Protein AF-A0AAV9XBW6-F1 (afdb_monomer)

Structure (mmCIF, N/CA/C/O backbone):
data_AF-A0AAV9XBW6-F1
#
_entry.id   AF-A0AAV9XBW6-F1
#
loop_
_atom_site.group_PDB
_atom_site.id
_atom_site.type_symbol
_atom_site.label_atom_id
_atom_site.label_alt_id
_atom_site.label_comp_id
_atom_site.label_asym_id
_atom_site.label_entity_id
_atom_site.label_seq_id
_atom_site.pdbx_PDB_ins_code
_atom_site.Cartn_x
_atom_site.Cartn_y
_atom_site.Cartn_z
_atom_site.occupancy
_atom_site.B_iso_or_equiv
_atom_site.auth_seq_id
_atom_site.auth_comp_id
_atom_site.auth_asym_id
_atom_site.auth_atom_id
_atom_site.pdbx_PDB_model_num
ATOM 1 N N . MET A 1 1 ? 15.263 23.263 -6.489 1.00 56.00 1 MET A N 1
ATOM 2 C CA . MET A 1 1 ? 13.852 23.344 -6.926 1.00 56.00 1 MET A CA 1
ATOM 3 C C . MET A 1 1 ? 13.017 22.711 -5.830 1.00 56.00 1 MET A C 1
ATOM 5 O O . MET A 1 1 ? 13.344 21.580 -5.490 1.00 56.00 1 MET A O 1
ATOM 9 N N . PRO A 1 2 ? 12.022 23.393 -5.241 1.00 73.31 2 PRO A N 1
ATOM 10 C CA . PRO A 1 2 ? 11.072 22.698 -4.381 1.00 73.31 2 PRO A CA 1
ATOM 11 C C . PRO A 1 2 ? 10.340 21.656 -5.235 1.00 73.31 2 PRO A C 1
ATOM 13 O O . PRO A 1 2 ? 9.918 21.956 -6.356 1.00 73.31 2 PRO A O 1
ATOM 16 N N . TYR A 1 3 ? 10.270 20.417 -4.755 1.00 67.12 3 TYR A N 1
ATOM 17 C CA . TYR A 1 3 ? 9.488 19.374 -5.411 1.00 67.12 3 TYR A CA 1
ATOM 18 C C . TYR A 1 3 ? 8.007 19.789 -5.425 1.00 67.12 3 TYR A C 1
ATOM 20 O O . TYR A 1 3 ? 7.575 20.537 -4.545 1.00 67.12 3 TYR A O 1
ATOM 28 N N . PRO A 1 4 ? 7.202 19.345 -6.405 1.00 87.00 4 PRO A N 1
ATOM 29 C CA . PRO A 1 4 ? 5.762 19.567 -6.350 1.00 87.00 4 PRO A CA 1
ATOM 30 C C . PRO A 1 4 ? 5.205 19.059 -5.013 1.00 87.00 4 PRO A C 1
ATOM 32 O O . PRO A 1 4 ? 5.571 17.961 -4.593 1.00 87.00 4 PRO A O 1
ATOM 35 N N . ARG A 1 5 ? 4.3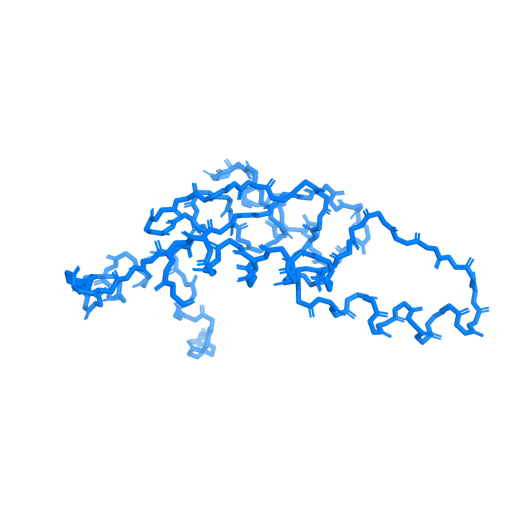02 19.823 -4.377 1.00 88.38 5 ARG A N 1
ATOM 36 C CA . ARG A 1 5 ? 3.740 19.506 -3.044 1.00 88.38 5 ARG A CA 1
ATOM 37 C C . ARG A 1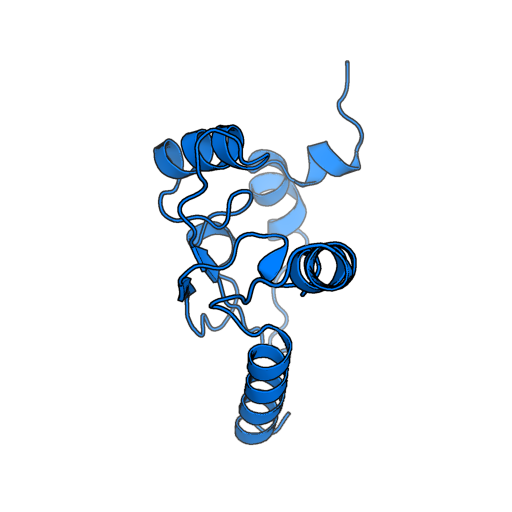 5 ? 3.267 18.054 -2.905 1.00 88.38 5 ARG A C 1
ATOM 39 O O . ARG A 1 5 ? 3.464 17.444 -1.864 1.00 88.38 5 ARG A O 1
ATOM 46 N N . ALA A 1 6 ? 2.718 17.484 -3.977 1.00 89.38 6 ALA A N 1
ATOM 47 C CA . ALA A 1 6 ? 2.276 16.092 -4.011 1.00 89.38 6 ALA A CA 1
ATOM 48 C C . ALA A 1 6 ? 3.383 15.073 -3.669 1.00 89.38 6 ALA A C 1
ATOM 50 O O . ALA A 1 6 ? 3.089 14.051 -3.068 1.00 89.38 6 ALA A O 1
ATOM 51 N N . PHE A 1 7 ? 4.642 15.333 -4.032 1.00 89.31 7 PHE A N 1
ATOM 52 C CA . PHE A 1 7 ? 5.764 14.436 -3.727 1.00 89.31 7 PHE A CA 1
ATOM 53 C C . PHE A 1 7 ? 6.419 14.748 -2.381 1.00 89.31 7 PHE A C 1
ATOM 55 O O . PHE A 1 7 ? 6.899 13.836 -1.716 1.00 89.31 7 PHE A O 1
ATOM 62 N N . GLU A 1 8 ? 6.414 16.013 -1.959 1.00 92.69 8 GLU A N 1
ATOM 63 C CA . GLU A 1 8 ? 6.904 16.427 -0.638 1.00 92.69 8 GLU A CA 1
ATOM 64 C C . GLU A 1 8 ? 6.131 15.724 0.488 1.00 92.69 8 GLU A C 1
ATOM 66 O O . GLU A 1 8 ? 6.730 15.188 1.422 1.00 92.69 8 GLU A O 1
ATOM 71 N N . GLN A 1 9 ? 4.806 15.632 0.341 1.00 94.56 9 GLN A N 1
ATOM 72 C CA . GLN A 1 9 ? 3.930 14.992 1.323 1.00 94.56 9 GLN A CA 1
ATOM 73 C C . GLN A 1 9 ? 4.089 13.466 1.408 1.00 94.56 9 GLN A C 1
ATOM 75 O O . GLN A 1 9 ? 3.612 12.860 2.361 1.00 94.56 9 GLN A O 1
ATOM 80 N N . LEU A 1 10 ? 4.767 12.840 0.442 1.00 94.50 10 LEU A N 1
ATOM 81 C CA . LEU A 1 10 ? 5.052 11.401 0.447 1.00 94.50 10 LEU A CA 1
ATOM 82 C C . LEU A 1 10 ? 6.416 11.068 1.069 1.00 94.50 10 LEU A C 1
ATOM 84 O O . LEU A 1 10 ? 6.794 9.900 1.135 1.00 94.50 10 LEU A O 1
ATOM 88 N N . THR A 1 11 ? 7.181 12.070 1.510 1.00 95.06 11 THR A N 1
ATOM 89 C CA . THR A 1 11 ? 8.465 11.833 2.179 1.00 95.06 11 THR A CA 1
ATOM 90 C C . THR A 1 11 ? 8.266 11.242 3.576 1.00 95.06 11 THR A C 1
ATOM 92 O O . THR A 1 11 ? 7.299 11.545 4.276 1.00 95.06 11 THR A O 1
ATOM 95 N N . THR A 1 12 ? 9.217 10.414 4.016 1.00 95.44 12 THR A N 1
ATOM 96 C CA . THR A 1 12 ? 9.183 9.807 5.358 1.00 95.44 12 THR A CA 1
ATOM 97 C C . THR A 1 12 ? 9.269 10.852 6.469 1.00 95.44 12 THR A C 1
ATOM 99 O O . THR A 1 12 ? 8.635 10.690 7.509 1.00 95.44 12 THR A O 1
ATOM 102 N N . GLU A 1 13 ? 10.021 11.931 6.244 1.00 96.25 13 GLU A N 1
ATOM 103 C CA . GLU A 1 13 ? 10.127 13.076 7.151 1.00 96.25 13 GLU A CA 1
ATOM 104 C C . GLU A 1 13 ? 8.772 13.764 7.319 1.00 96.25 13 GLU A C 1
ATOM 106 O O . GLU A 1 13 ? 8.290 13.891 8.443 1.00 96.25 13 GLU A O 1
ATOM 111 N N . TYR A 1 14 ? 8.093 14.101 6.217 1.00 96.62 14 TYR A N 1
ATOM 112 C CA . TYR A 1 14 ? 6.774 14.725 6.286 1.00 96.62 14 TYR A CA 1
ATOM 113 C C . TYR A 1 14 ? 5.741 13.829 6.978 1.00 96.62 14 TYR A C 1
ATOM 115 O O . TYR A 1 14 ? 5.016 14.299 7.857 1.00 96.62 14 TYR A O 1
ATOM 123 N N . MET A 1 15 ? 5.698 12.536 6.634 1.00 97.12 15 MET A N 1
ATOM 124 C CA . MET A 1 15 ? 4.781 11.588 7.273 1.00 97.12 15 MET A CA 1
ATOM 125 C C . MET A 1 15 ? 5.031 11.482 8.782 1.00 97.12 15 MET A C 1
ATOM 127 O O . MET A 1 15 ? 4.084 11.516 9.565 1.00 97.12 15 MET A O 1
ATOM 131 N N . ARG A 1 16 ? 6.299 11.401 9.206 1.00 96.81 16 ARG A N 1
ATOM 132 C CA . ARG A 1 16 ? 6.682 11.256 10.618 1.00 96.81 16 ARG A CA 1
ATOM 133 C C . ARG A 1 16 ? 6.451 12.525 11.433 1.00 96.81 16 ARG A C 1
ATOM 135 O O . ARG A 1 16 ? 6.039 12.428 12.583 1.00 96.81 16 ARG A O 1
ATOM 142 N N . GLU A 1 17 ? 6.769 13.683 10.871 1.00 97.69 17 GLU A N 1
ATOM 143 C CA . GLU A 1 17 ? 6.872 14.934 11.632 1.00 97.69 17 GLU A CA 1
ATOM 144 C C . GLU A 1 17 ? 5.637 15.824 11.487 1.00 97.69 17 GLU A C 1
ATOM 146 O O . GLU A 1 17 ? 5.406 16.677 12.339 1.00 97.69 17 GLU A O 1
ATOM 151 N N . ASN A 1 18 ? 4.820 15.611 10.451 1.00 97.31 18 ASN A N 1
ATOM 152 C CA . ASN A 1 18 ? 3.649 16.441 10.171 1.00 97.31 18 ASN A CA 1
ATOM 153 C C . ASN A 1 18 ? 2.364 15.611 10.100 1.00 97.31 18 ASN A C 1
ATOM 155 O O . ASN A 1 18 ? 1.499 15.764 10.957 1.00 97.31 18 ASN A O 1
ATOM 159 N N . PHE A 1 19 ? 2.234 14.714 9.116 1.00 97.62 19 PHE A N 1
ATOM 160 C CA . PHE A 1 19 ? 0.944 14.074 8.828 1.00 97.62 19 PHE A CA 1
ATOM 161 C C . PHE A 1 19 ? 0.472 13.120 9.935 1.00 97.62 19 PHE A C 1
ATOM 163 O O . PHE A 1 19 ? -0.635 13.295 10.445 1.00 97.62 19 PHE A O 1
ATOM 170 N N . ASN A 1 20 ? 1.303 12.150 10.343 1.00 97.44 20 ASN A N 1
ATOM 171 C CA . ASN A 1 20 ? 0.903 11.144 11.335 1.00 97.44 20 ASN A CA 1
ATOM 172 C C . ASN A 1 20 ? 0.587 11.765 12.713 1.00 97.44 20 ASN A C 1
ATOM 174 O O . ASN A 1 20 ? -0.448 11.419 13.277 1.00 97.44 20 ASN A O 1
ATOM 178 N N . PRO A 1 21 ? 1.386 12.709 13.263 1.00 98.06 21 PRO A N 1
ATOM 179 C CA . PRO A 1 21 ? 1.048 13.352 14.538 1.00 98.06 21 PRO A CA 1
ATOM 180 C C . PRO A 1 21 ? -0.235 14.193 14.495 1.00 98.06 21 PRO A C 1
A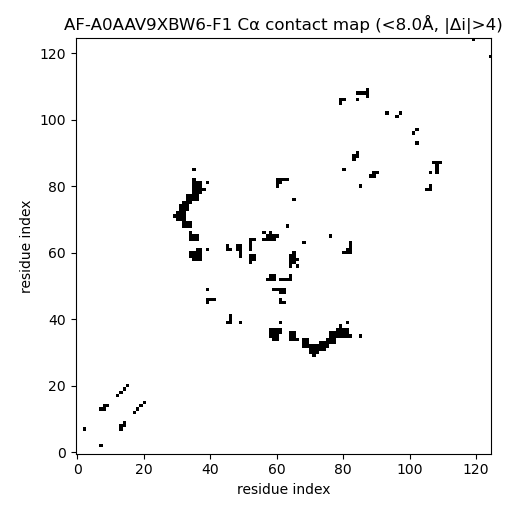TOM 182 O O . PRO A 1 21 ? -0.905 14.341 15.514 1.00 98.06 21 PRO A O 1
ATOM 185 N N . GLN A 1 22 ? -0.569 14.765 13.334 1.00 98.00 22 GLN A N 1
ATOM 186 C CA . GLN A 1 22 ? -1.765 15.595 13.148 1.00 98.00 22 GLN A CA 1
ATOM 187 C C . GLN A 1 22 ? -3.018 14.786 12.797 1.00 98.00 22 GLN A C 1
ATOM 189 O O . GLN A 1 22 ? -4.116 15.342 12.807 1.00 98.00 22 GLN A O 1
ATOM 194 N N . THR A 1 23 ? -2.865 13.493 12.508 1.00 97.00 23 THR A N 1
ATOM 195 C CA . THR A 1 23 ? -3.952 12.604 12.084 1.00 97.00 23 THR A CA 1
ATOM 196 C C . THR A 1 23 ? -3.986 11.358 12.976 1.00 97.00 23 THR A C 1
ATOM 198 O O . THR A 1 23 ? -3.700 10.261 12.498 1.00 97.00 23 THR A O 1
ATOM 201 N N . PRO A 1 24 ? -4.265 11.506 14.285 1.00 96.62 24 PRO A N 1
ATOM 202 C CA . PRO A 1 24 ? -4.380 10.360 15.176 1.00 96.62 24 PRO A CA 1
ATOM 203 C C . PRO A 1 24 ? -5.609 9.510 14.837 1.00 96.6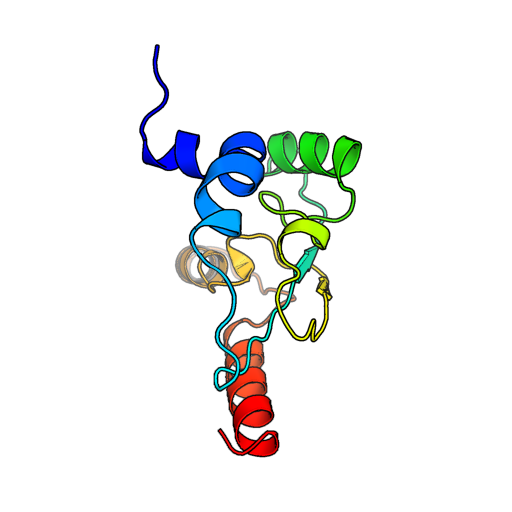2 24 PRO A C 1
ATOM 205 O O . PRO A 1 24 ? -6.624 10.023 14.354 1.00 96.62 24 PRO A O 1
ATOM 208 N N . ASP A 1 25 ? -5.519 8.220 15.149 1.00 97.19 25 ASP A N 1
ATOM 209 C CA . ASP A 1 25 ? -6.633 7.286 15.004 1.00 97.19 25 ASP A CA 1
ATOM 210 C C . ASP A 1 25 ? -7.787 7.653 15.947 1.00 97.19 25 ASP A C 1
ATOM 212 O O . ASP A 1 25 ? -7.581 8.149 17.060 1.00 97.19 25 ASP A O 1
ATOM 216 N N . ILE A 1 26 ? -9.014 7.391 15.500 1.00 97.50 26 ILE A N 1
ATOM 217 C CA . ILE A 1 26 ? -10.240 7.618 16.271 1.00 97.50 26 ILE A CA 1
ATOM 218 C C . ILE A 1 26 ? -10.719 6.283 16.849 1.00 97.50 26 ILE A C 1
ATOM 220 O O . ILE A 1 26 ? -10.799 5.295 16.126 1.00 97.50 26 ILE A O 1
ATOM 224 N N . GLU A 1 27 ? -11.074 6.268 18.137 1.00 94.06 27 GLU A N 1
ATOM 225 C CA . GLU A 1 27 ? -11.404 5.048 18.896 1.00 94.06 27 GLU A CA 1
ATOM 226 C C . GLU A 1 27 ? -12.554 4.223 18.284 1.00 94.06 27 GLU A C 1
ATOM 228 O O . GLU A 1 27 ? -12.470 2.999 18.224 1.00 94.06 27 GLU A O 1
ATOM 233 N N . ASP A 1 28 ? -13.583 4.883 17.748 1.00 94.62 28 ASP A N 1
ATOM 234 C CA . ASP A 1 28 ? -14.767 4.223 17.175 1.00 94.62 28 ASP A CA 1
ATOM 235 C C . ASP A 1 28 ? -14.617 3.840 15.688 1.00 94.62 28 ASP A C 1
ATOM 237 O O . ASP A 1 28 ? -15.580 3.414 15.044 1.00 94.62 28 ASP A O 1
ATOM 241 N N . VAL A 1 29 ? -13.423 3.997 15.105 1.00 96.56 29 VAL A N 1
ATOM 242 C CA . VAL A 1 29 ? -13.142 3.652 13.705 1.00 96.56 29 VAL A CA 1
ATOM 243 C C . VAL A 1 29 ? -12.250 2.416 13.646 1.00 96.56 29 VAL A C 1
ATOM 245 O O . VAL A 1 29 ? -11.167 2.370 14.223 1.00 96.56 29 VAL A O 1
ATOM 248 N N . LYS A 1 30 ? -12.683 1.396 12.897 1.00 95.94 30 LYS A N 1
ATOM 249 C CA . LYS A 1 30 ? -11.855 0.217 12.625 1.00 95.94 30 LYS A CA 1
ATOM 250 C C . LYS A 1 30 ? -10.931 0.488 11.435 1.00 95.94 30 LYS A C 1
ATOM 252 O O . LYS A 1 30 ? -11.397 0.714 10.319 1.00 95.94 30 LYS A O 1
ATOM 257 N N . TYR A 1 31 ? -9.624 0.407 11.666 1.00 97.25 31 TYR A N 1
ATOM 258 C CA . TYR A 1 31 ? -8.594 0.561 10.639 1.00 97.25 31 TYR A CA 1
ATOM 259 C C . TYR A 1 31 ? -8.038 -0.806 10.241 1.00 97.25 31 TYR A C 1
ATOM 261 O O . TYR A 1 31 ? -7.651 -1.602 11.098 1.00 97.25 31 TYR A O 1
ATOM 269 N N . PHE A 1 32 ? -7.963 -1.064 8.938 1.00 97.12 32 PHE A N 1
ATOM 270 C CA . PHE A 1 32 ? -7.410 -2.292 8.376 1.00 97.12 32 PHE A CA 1
ATOM 271 C C . PHE A 1 32 ? -6.414 -1.950 7.282 1.00 97.12 32 PHE A C 1
ATOM 273 O O . PHE A 1 32 ? -6.651 -1.030 6.494 1.00 97.12 32 PHE A O 1
ATOM 280 N N . SER A 1 33 ? -5.341 -2.727 7.172 1.00 97.62 33 SER A N 1
ATOM 281 C CA . SER A 1 33 ? -4.427 -2.567 6.049 1.00 97.62 33 SER A CA 1
ATOM 282 C C . SER A 1 33 ? -3.854 -3.880 5.533 1.00 97.62 33 SER A C 1
ATOM 284 O O . SER A 1 33 ? -3.791 -4.899 6.226 1.00 97.62 33 SER A O 1
ATOM 286 N N . TYR A 1 34 ? -3.446 -3.829 4.269 1.00 97.44 34 TYR A N 1
ATOM 287 C CA . TYR A 1 34 ? -2.703 -4.870 3.579 1.00 97.44 34 TYR A CA 1
ATOM 288 C C . TYR A 1 34 ? -1.464 -4.232 2.957 1.00 97.44 34 TYR A C 1
ATOM 290 O O . TYR A 1 34 ? -1.527 -3.119 2.435 1.00 97.44 34 TYR A O 1
ATOM 298 N N . GLY A 1 35 ? -0.342 -4.943 2.994 1.00 97.19 35 GLY A N 1
ATOM 299 C CA . GLY A 1 35 ? 0.845 -4.584 2.219 1.00 97.19 35 GLY A CA 1
ATOM 300 C C . GLY A 1 35 ? 0.912 -5.388 0.927 1.00 97.19 35 GLY A C 1
ATOM 301 O O . GLY A 1 35 ? 0.142 -6.325 0.721 1.00 97.19 35 GLY A O 1
ATOM 302 N N . ALA A 1 36 ? 1.883 -5.079 0.079 1.00 96.75 36 ALA A N 1
ATOM 303 C CA . ALA A 1 36 ? 2.217 -5.911 -1.066 1.00 96.75 36 ALA A CA 1
ATOM 304 C C . ALA A 1 36 ? 3.732 -5.999 -1.237 1.00 96.75 36 ALA A C 1
ATOM 306 O O . ALA A 1 36 ? 4.472 -5.100 -0.834 1.00 96.75 36 ALA A O 1
ATOM 307 N N . LEU A 1 37 ? 4.182 -7.100 -1.831 1.00 94.88 37 LEU A N 1
ATOM 308 C CA . LEU A 1 37 ? 5.571 -7.285 -2.216 1.00 94.88 37 LEU A CA 1
ATOM 309 C C . LEU A 1 37 ? 5.664 -7.800 -3.646 1.00 94.88 37 LEU A C 1
ATOM 311 O O . LEU A 1 37 ? 4.878 -8.647 -4.079 1.00 94.88 37 LEU A O 1
ATOM 315 N N . THR A 1 38 ? 6.653 -7.308 -4.380 1.00 93.81 38 THR A N 1
ATOM 316 C CA . THR A 1 38 ? 6.911 -7.716 -5.760 1.00 93.81 38 THR A CA 1
ATOM 317 C C . THR A 1 38 ? 8.409 -7.794 -6.028 1.00 93.81 38 THR A C 1
ATOM 319 O O . THR A 1 38 ? 9.207 -7.250 -5.280 1.00 93.81 38 THR A O 1
ATOM 322 N N . TYR A 1 39 ? 8.800 -8.458 -7.114 1.00 92.62 39 TYR A N 1
ATOM 323 C CA . TYR A 1 39 ? 10.192 -8.512 -7.567 1.00 92.62 39 TYR A CA 1
ATOM 324 C C . TYR A 1 39 ? 10.257 -8.000 -9.009 1.00 92.62 39 TYR A C 1
ATOM 326 O O . TYR A 1 39 ? 10.120 -8.781 -9.956 1.00 92.62 39 TYR A O 1
ATOM 334 N N . PRO A 1 40 ? 10.401 -6.677 -9.208 1.00 90.00 40 PRO A N 1
ATOM 335 C CA . PRO A 1 40 ? 10.312 -6.087 -10.531 1.00 90.00 40 PRO A CA 1
ATOM 336 C C . PRO A 1 40 ? 11.566 -6.399 -11.356 1.00 90.00 40 PRO A C 1
ATOM 338 O O . PRO A 1 40 ? 12.699 -6.204 -10.906 1.00 90.00 40 PRO A O 1
ATOM 341 N N . GLY A 1 41 ? 11.363 -6.831 -12.604 1.00 88.31 41 GLY A N 1
ATOM 342 C CA . GLY A 1 41 ? 12.450 -7.004 -13.572 1.00 88.31 41 GLY A CA 1
ATOM 343 C C . GLY A 1 41 ? 13.178 -5.689 -13.879 1.00 88.31 41 GLY A C 1
ATOM 344 O O . GLY A 1 41 ? 12.658 -4.606 -13.621 1.00 88.31 41 GLY A O 1
ATOM 345 N N . ILE A 1 42 ? 14.372 -5.776 -14.471 1.00 89.50 42 ILE A N 1
ATOM 346 C CA . ILE A 1 42 ? 15.284 -4.629 -14.683 1.00 89.50 42 ILE A CA 1
ATOM 347 C C . ILE A 1 42 ? 14.653 -3.510 -15.534 1.00 89.50 42 ILE A C 1
ATOM 349 O O . ILE A 1 42 ? 14.942 -2.338 -15.320 1.00 89.50 42 ILE A O 1
ATOM 353 N N . PHE A 1 43 ? 13.757 -3.859 -16.463 1.00 86.50 43 PHE A N 1
ATOM 354 C CA . PHE A 1 43 ? 13.048 -2.901 -17.324 1.00 86.50 43 PHE A CA 1
ATOM 355 C C . PHE A 1 43 ? 11.743 -2.360 -16.723 1.00 86.50 43 PHE A C 1
ATOM 357 O O . PHE A 1 43 ? 11.037 -1.592 -17.372 1.00 86.50 43 PHE A O 1
ATOM 364 N N . SER A 1 44 ? 11.382 -2.771 -15.506 1.00 86.56 44 SER A N 1
ATOM 365 C CA . SER A 1 44 ? 10.194 -2.251 -14.833 1.00 86.56 44 SER A CA 1
ATOM 366 C C . SER A 1 44 ? 10.403 -0.786 -14.439 1.00 86.56 44 SER A C 1
ATOM 368 O O . SER A 1 44 ? 11.465 -0.459 -13.899 1.00 86.56 44 SER A O 1
ATOM 370 N N . PRO A 1 45 ? 9.387 0.085 -14.585 1.00 88.38 45 PRO A N 1
ATOM 371 C CA . PRO A 1 45 ? 9.460 1.451 -14.065 1.00 88.38 45 PRO A CA 1
ATOM 372 C C . PRO A 1 45 ? 9.685 1.493 -12.543 1.00 88.38 45 PRO A C 1
ATOM 374 O O . PRO A 1 45 ? 10.230 2.465 -12.033 1.00 88.38 45 PRO A O 1
ATOM 377 N N . PHE A 1 46 ? 9.331 0.423 -11.822 1.00 93.38 46 PHE A N 1
ATOM 378 C CA . PHE A 1 46 ? 9.521 0.311 -10.374 1.00 93.38 46 PHE A CA 1
ATOM 379 C C . PHE A 1 46 ? 10.880 -0.254 -9.958 1.00 93.38 46 PHE A C 1
ATOM 381 O O . PHE A 1 46 ? 11.146 -0.365 -8.767 1.00 93.38 46 PHE A O 1
ATOM 388 N N . HIS A 1 47 ? 11.758 -0.633 -10.894 1.00 93.25 47 HIS A N 1
ATOM 389 C CA . HIS A 1 47 ? 13.015 -1.302 -10.545 1.00 93.25 47 HIS A CA 1
ATOM 390 C C . HIS A 1 47 ? 13.913 -0.440 -9.641 1.00 93.25 47 HIS A C 1
ATOM 392 O O . HIS A 1 47 ? 14.449 -0.921 -8.640 1.00 93.25 47 HIS A O 1
ATOM 398 N N . ALA A 1 48 ? 14.067 0.844 -9.977 1.00 96.12 48 ALA A N 1
ATOM 399 C CA . ALA A 1 48 ? 14.946 1.751 -9.245 1.00 96.12 48 ALA A CA 1
ATOM 400 C C . ALA A 1 48 ? 14.430 2.044 -7.827 1.00 96.12 48 ALA A C 1
ATOM 402 O O . ALA A 1 48 ? 15.187 1.906 -6.865 1.00 96.12 48 ALA A O 1
ATOM 403 N N . SER A 1 49 ? 13.150 2.404 -7.700 1.00 96.31 49 SER A N 1
ATOM 404 C CA . SER A 1 49 ? 12.501 2.696 -6.419 1.00 96.31 49 SER A CA 1
ATOM 405 C C . SER A 1 49 ? 12.434 1.459 -5.530 1.00 96.31 49 SER A C 1
ATOM 407 O O . SER A 1 49 ? 12.866 1.528 -4.380 1.00 96.31 49 SER A O 1
ATOM 409 N N . HIS A 1 50 ? 12.044 0.307 -6.087 1.00 97.56 50 HIS A N 1
ATOM 410 C CA . HIS A 1 50 ? 12.060 -0.969 -5.375 1.00 97.56 50 HIS A CA 1
ATOM 411 C C . HIS A 1 50 ? 13.430 -1.238 -4.759 1.00 97.56 50 HIS A C 1
ATOM 413 O O . HIS A 1 50 ? 13.537 -1.530 -3.575 1.00 97.56 50 HIS A O 1
ATOM 419 N N . ARG A 1 51 ? 14.510 -1.090 -5.538 1.00 97.06 51 ARG A N 1
ATOM 420 C CA . ARG A 1 51 ? 15.874 -1.342 -5.053 1.00 97.06 51 ARG A CA 1
ATOM 421 C C . ARG A 1 51 ? 16.286 -0.405 -3.917 1.00 97.06 51 ARG A C 1
ATOM 423 O O . ARG A 1 51 ? 17.038 -0.829 -3.043 1.00 97.06 51 ARG A O 1
ATOM 430 N N . ILE A 1 52 ? 15.858 0.856 -3.948 1.00 97.38 52 ILE A N 1
ATOM 431 C CA . ILE A 1 52 ? 16.138 1.819 -2.876 1.00 97.38 52 ILE A CA 1
ATOM 432 C C . ILE A 1 52 ? 15.388 1.404 -1.610 1.00 97.38 52 ILE A C 1
ATOM 434 O O . ILE A 1 52 ? 16.015 1.232 -0.568 1.00 97.38 52 ILE A O 1
ATOM 438 N N . ILE A 1 53 ? 14.081 1.160 -1.717 1.00 97.88 53 ILE A N 1
ATOM 439 C CA . ILE A 1 53 ? 13.231 0.794 -0.579 1.00 97.88 53 ILE A CA 1
ATOM 440 C C . ILE A 1 53 ? 13.664 -0.551 0.009 1.00 97.88 53 ILE A C 1
ATOM 442 O O . ILE A 1 53 ? 13.828 -0.650 1.218 1.00 97.88 53 ILE A O 1
ATOM 446 N N . SER A 1 54 ? 13.984 -1.553 -0.814 1.00 97.44 54 SER A N 1
ATOM 447 C CA . SER A 1 54 ? 14.493 -2.848 -0.340 1.00 97.44 54 SER A CA 1
ATOM 448 C C . SER A 1 54 ? 15.739 -2.736 0.526 1.00 97.44 54 SER A C 1
ATOM 450 O O . SER A 1 54 ? 15.915 -3.534 1.439 1.00 97.44 54 SER A O 1
ATOM 452 N N . ARG A 1 55 ? 16.609 -1.757 0.260 1.00 97.31 55 ARG A N 1
ATOM 453 C CA . ARG A 1 55 ? 17.820 -1.542 1.062 1.00 97.31 55 ARG A CA 1
ATOM 454 C C . ARG A 1 55 ? 17.534 -0.874 2.403 1.00 97.31 55 ARG A C 1
ATOM 456 O O . ARG A 1 55 ? 18.309 -1.074 3.330 1.00 97.31 55 ARG A O 1
ATOM 463 N N . VAL A 1 56 ? 16.486 -0.056 2.481 1.00 96.62 56 VAL A N 1
ATOM 464 C CA . VAL A 1 56 ? 16.187 0.780 3.654 1.00 96.62 56 VAL A CA 1
ATOM 465 C C . VAL A 1 56 ? 15.116 0.145 4.544 1.00 96.62 56 VAL A C 1
ATOM 467 O O . VAL A 1 56 ? 15.265 0.130 5.761 1.00 96.62 56 VAL A O 1
ATOM 470 N N . GLU A 1 57 ? 14.052 -0.392 3.949 1.00 96.56 57 GLU A N 1
ATOM 471 C CA . GLU A 1 57 ? 12.849 -0.868 4.645 1.00 96.56 57 GLU A CA 1
ATOM 472 C C . GLU A 1 57 ? 12.468 -2.324 4.323 1.00 96.56 57 GLU A C 1
ATOM 474 O O . GLU A 1 57 ? 11.652 -2.899 5.039 1.00 96.56 57 GLU A O 1
ATOM 479 N N . GLY A 1 58 ? 13.068 -2.938 3.295 1.00 97.12 58 GLY A N 1
ATOM 480 C CA . GLY A 1 58 ? 12.843 -4.344 2.936 1.00 97.12 58 GLY A CA 1
ATOM 481 C C . GLY A 1 58 ? 11.725 -4.560 1.908 1.00 97.12 58 GLY A C 1
ATOM 482 O O . GLY A 1 58 ? 11.648 -3.857 0.895 1.00 97.12 58 GLY A O 1
ATOM 483 N N . ASP A 1 59 ? 10.897 -5.583 2.124 1.00 97.88 59 ASP A N 1
ATOM 484 C CA . ASP A 1 59 ? 9.849 -5.990 1.179 1.00 97.88 59 ASP A CA 1
ATOM 485 C C . ASP A 1 59 ? 8.925 -4.819 0.815 1.00 97.88 59 ASP A C 1
ATOM 487 O O . ASP A 1 59 ? 8.484 -4.058 1.681 1.00 97.88 59 ASP A O 1
ATOM 491 N N . ASN A 1 60 ? 8.663 -4.648 -0.483 1.00 98.06 60 ASN A N 1
ATOM 492 C CA . ASN A 1 60 ? 7.896 -3.522 -1.008 1.00 98.06 60 ASN A CA 1
ATOM 493 C C . ASN A 1 60 ? 7.243 -3.836 -2.358 1.00 98.06 60 ASN A C 1
ATOM 495 O O . ASN A 1 60 ? 7.643 -4.752 -3.080 1.00 98.06 60 ASN A O 1
ATOM 499 N N . ASP A 1 61 ? 6.254 -3.028 -2.716 1.00 96.38 61 ASP A N 1
ATOM 500 C CA . ASP A 1 61 ? 5.463 -3.163 -3.943 1.00 96.38 61 ASP A CA 1
ATOM 501 C C . ASP A 1 61 ? 6.035 -2.381 -5.140 1.00 96.38 61 ASP A C 1
ATOM 503 O O . ASP A 1 61 ? 5.410 -2.280 -6.202 1.00 96.38 61 ASP A O 1
ATOM 507 N N . GLY A 1 62 ? 7.232 -1.820 -4.970 1.00 96.25 62 GLY A N 1
ATOM 508 C CA . GLY A 1 62 ? 7.884 -0.929 -5.913 1.00 96.25 62 GLY A CA 1
ATOM 509 C C . GLY A 1 62 ? 7.872 0.540 -5.507 1.00 96.25 62 GLY A C 1
ATOM 510 O O . GLY A 1 62 ? 8.746 1.265 -5.978 1.00 96.25 62 GLY A O 1
ATOM 511 N N . LEU A 1 63 ? 6.951 0.988 -4.650 1.00 96.31 63 LEU A N 1
ATOM 512 C CA . LEU A 1 63 ? 6.859 2.384 -4.192 1.00 96.31 63 LEU A CA 1
ATOM 513 C C . LEU A 1 63 ? 6.680 2.521 -2.677 1.00 96.31 63 LEU A C 1
ATOM 515 O O . LEU A 1 63 ? 7.122 3.520 -2.116 1.00 96.31 63 LEU A O 1
ATOM 519 N N . VAL A 1 64 ? 6.063 1.540 -2.020 1.00 97.50 64 VAL A N 1
ATOM 520 C CA . VAL A 1 64 ? 5.759 1.559 -0.586 1.00 97.50 64 VAL A CA 1
ATOM 521 C C . VAL A 1 64 ? 6.204 0.240 0.038 1.00 97.50 64 VAL A C 1
ATOM 523 O O . VAL A 1 64 ? 5.945 -0.840 -0.501 1.00 97.50 64 VAL A O 1
ATOM 526 N N . SER A 1 65 ? 6.907 0.312 1.170 1.00 98.19 65 SER A N 1
ATOM 527 C CA . SER A 1 65 ? 7.298 -0.886 1.912 1.00 98.19 65 SER A CA 1
ATOM 528 C C . SER A 1 65 ? 6.118 -1.512 2.644 1.00 98.19 65 SER A C 1
ATOM 530 O O . SER A 1 65 ? 5.174 -0.835 3.051 1.00 98.19 65 SER A O 1
ATOM 532 N N . VAL A 1 66 ? 6.210 -2.816 2.893 1.00 97.94 66 VAL A N 1
ATOM 533 C CA . VAL A 1 66 ? 5.253 -3.552 3.728 1.00 97.94 66 VAL A CA 1
ATOM 534 C C . VAL A 1 66 ? 5.132 -2.911 5.111 1.00 97.94 66 VAL A C 1
ATOM 536 O O . VAL A 1 66 ? 4.028 -2.764 5.631 1.00 97.94 66 VAL A O 1
ATOM 539 N N . LYS A 1 67 ? 6.261 -2.466 5.675 1.00 97.19 67 LYS A N 1
ATOM 540 C CA . LYS A 1 67 ? 6.304 -1.767 6.960 1.00 97.19 67 LYS A CA 1
ATOM 541 C C . LYS A 1 67 ? 5.527 -0.450 6.914 1.00 97.19 67 LYS A C 1
ATOM 543 O O . LYS A 1 67 ? 4.730 -0.200 7.810 1.00 97.19 67 LYS A O 1
ATOM 548 N N . SER A 1 68 ? 5.739 0.374 5.886 1.00 97.75 68 SER A N 1
ATOM 549 C CA . SER A 1 68 ? 5.053 1.664 5.744 1.00 97.75 68 SER A CA 1
ATOM 550 C C . SER A 1 68 ? 3.567 1.521 5.400 1.00 97.75 68 SER A C 1
ATOM 552 O O . SER A 1 68 ? 2.803 2.438 5.678 1.00 97.75 68 SER A O 1
ATOM 554 N N . ALA A 1 69 ? 3.149 0.405 4.798 1.00 97.56 69 ALA A N 1
ATOM 555 C CA . ALA A 1 69 ? 1.746 0.122 4.488 1.00 97.56 69 ALA A CA 1
ATOM 556 C C . ALA A 1 69 ? 0.944 -0.405 5.699 1.00 97.56 69 ALA A C 1
ATOM 558 O O . ALA A 1 69 ? -0.277 -0.562 5.620 1.00 97.56 69 ALA A O 1
ATOM 559 N N . SER A 1 70 ? 1.609 -0.723 6.813 1.00 97.38 70 SER A N 1
ATOM 560 C CA . SER A 1 70 ? 0.959 -1.263 8.007 1.00 97.38 70 SER A CA 1
ATOM 561 C C . SER A 1 70 ? 0.303 -0.154 8.830 1.00 97.38 70 SER A C 1
ATOM 563 O O . SER A 1 70 ? 0.993 0.708 9.369 1.00 97.38 70 SER A O 1
ATOM 565 N N . HIS A 1 71 ? -1.021 -0.203 8.968 1.00 96.88 71 HIS A N 1
ATOM 566 C CA . HIS A 1 71 ? -1.808 0.753 9.742 1.00 96.88 71 HIS A CA 1
ATOM 567 C C . HIS A 1 71 ? -3.075 0.078 10.287 1.00 96.88 71 HIS A C 1
ATOM 569 O O . HIS A 1 71 ? -3.738 -0.670 9.567 1.00 96.88 71 HIS A O 1
ATOM 575 N N . GLY A 1 72 ? -3.399 0.311 11.560 1.00 96.12 72 GLY A N 1
ATOM 576 C CA . GLY A 1 72 ? -4.461 -0.423 12.247 1.00 96.12 72 GLY A CA 1
ATOM 577 C C . GLY A 1 72 ? -4.194 -1.931 12.314 1.00 96.12 72 GLY A C 1
ATOM 578 O O . GLY A 1 72 ? -3.076 -2.379 12.582 1.00 96.12 72 GLY A O 1
ATOM 579 N N . VAL A 1 73 ? -5.229 -2.732 12.058 1.00 96.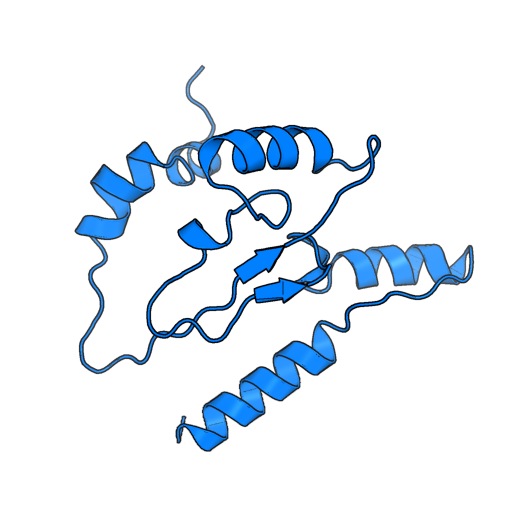62 73 VAL A N 1
ATOM 580 C CA . VAL A 1 73 ? -5.137 -4.193 12.009 1.00 96.62 73 VAL A CA 1
ATOM 581 C C . VAL A 1 73 ? -4.539 -4.627 10.673 1.00 96.62 73 VAL A C 1
ATOM 583 O O . VAL A 1 73 ? -5.200 -4.611 9.631 1.00 96.62 73 VAL A O 1
ATOM 586 N N . TYR A 1 74 ? -3.283 -5.065 10.715 1.00 97.56 74 TYR A N 1
ATOM 587 C CA . TYR A 1 74 ? -2.594 -5.597 9.547 1.00 97.56 74 TYR A CA 1
ATOM 588 C C . TYR A 1 74 ? -3.124 -6.989 9.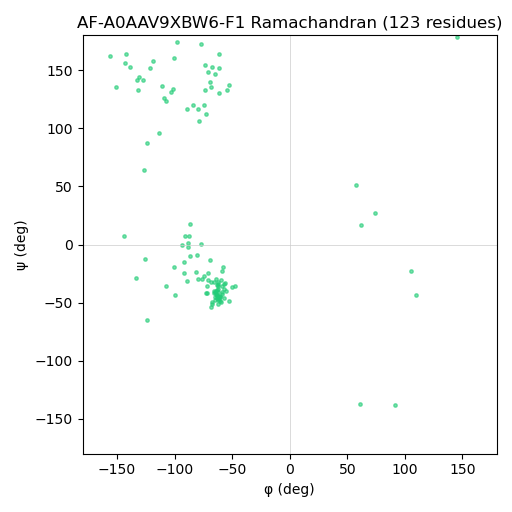178 1.00 97.56 74 TYR A C 1
ATOM 590 O O . TYR A 1 74 ? -2.921 -7.957 9.911 1.00 97.56 74 TYR A O 1
ATOM 598 N N . LYS A 1 75 ? -3.802 -7.101 8.035 1.00 96.44 75 LYS A N 1
ATOM 599 C CA . LYS A 1 75 ? -4.458 -8.339 7.588 1.00 96.44 75 LYS A CA 1
ATOM 600 C C . LYS A 1 75 ? -3.566 -9.215 6.697 1.00 96.44 75 LYS A C 1
ATOM 602 O O . LYS A 1 75 ? -3.867 -10.394 6.522 1.00 96.44 75 LYS A O 1
ATOM 607 N N . GLY A 1 76 ? -2.460 -8.685 6.164 1.00 95.75 76 GLY A N 1
ATOM 608 C CA . GLY A 1 76 ? -1.426 -9.484 5.498 1.00 95.75 76 GLY A CA 1
ATOM 609 C C . GLY A 1 76 ? -0.739 -8.817 4.306 1.00 95.75 76 GLY A C 1
ATOM 610 O O . GLY A 1 76 ? -1.076 -7.703 3.901 1.00 95.75 76 GLY A O 1
ATOM 611 N N . THR A 1 77 ? 0.222 -9.542 3.725 1.00 97.06 77 THR A N 1
ATOM 612 C CA . THR A 1 77 ? 1.014 -9.094 2.571 1.00 97.06 77 THR A CA 1
ATOM 613 C C . THR A 1 77 ? 0.611 -9.829 1.298 1.00 97.06 77 THR A C 1
ATOM 615 O O . THR A 1 77 ? 0.707 -11.054 1.215 1.00 97.06 77 THR A O 1
ATOM 618 N N . LEU A 1 78 ? 0.222 -9.084 0.267 1.00 94.94 78 LEU A N 1
ATOM 619 C CA . LEU A 1 78 ? -0.064 -9.617 -1.060 1.00 94.94 78 LEU A CA 1
ATOM 620 C C . LEU A 1 78 ? 1.241 -9.974 -1.779 1.00 94.94 78 LEU A C 1
ATOM 622 O O . LEU A 1 78 ? 2.086 -9.114 -2.027 1.00 94.94 78 LEU A O 1
ATOM 626 N N . LEU A 1 79 ? 1.396 -11.247 -2.142 1.00 93.38 79 LEU A N 1
ATOM 627 C CA . LEU A 1 79 ? 2.599 -11.753 -2.802 1.00 93.38 79 LEU A CA 1
ATOM 628 C C . LEU A 1 79 ? 2.483 -11.639 -4.324 1.00 93.38 79 LEU A C 1
ATOM 630 O O . LEU A 1 79 ? 1.636 -12.281 -4.948 1.00 93.38 79 LEU A O 1
ATOM 634 N N . GLY A 1 80 ? 3.357 -10.842 -4.933 1.00 88.81 80 GLY A N 1
ATOM 635 C CA . GLY A 1 80 ? 3.458 -10.679 -6.381 1.00 88.81 80 GLY A CA 1
ATOM 636 C C . GLY A 1 80 ? 2.997 -9.334 -6.957 1.00 88.81 80 GLY A C 1
ATOM 637 O O . GLY A 1 80 ? 3.705 -8.847 -7.846 1.00 88.81 80 GLY A O 1
ATOM 638 N N . PRO A 1 81 ? 1.865 -8.723 -6.547 1.00 91.00 81 PRO A N 1
ATOM 639 C CA . PRO A 1 81 ? 1.408 -7.490 -7.177 1.00 91.00 81 PRO A CA 1
ATOM 640 C C . PRO A 1 81 ? 2.345 -6.319 -6.863 1.00 91.00 81 PRO A C 1
ATOM 642 O O . PRO A 1 81 ? 2.760 -6.122 -5.725 1.00 91.00 81 PRO A O 1
ATOM 645 N N . SER A 1 82 ? 2.661 -5.529 -7.888 1.00 91.25 82 SER A N 1
ATOM 646 C CA . SER A 1 82 ? 3.243 -4.197 -7.722 1.00 91.25 82 SER A CA 1
ATOM 647 C C . SER A 1 82 ? 2.182 -3.176 -7.316 1.00 91.25 82 SER A C 1
ATOM 649 O O . SER A 1 82 ? 0.983 -3.451 -7.401 1.00 91.25 82 SER A O 1
ATOM 651 N N . HIS A 1 83 ? 2.610 -1.959 -6.986 1.00 91.62 83 HIS A N 1
ATOM 652 C CA . HIS A 1 83 ? 1.722 -0.856 -6.612 1.00 91.62 83 HIS A CA 1
ATOM 653 C C . HIS A 1 83 ? 0.558 -0.629 -7.607 1.00 91.62 83 HIS A C 1
ATOM 655 O O . HIS A 1 83 ? -0.574 -0.357 -7.214 1.00 91.62 83 HIS A O 1
ATOM 661 N N . LEU A 1 84 ? 0.796 -0.813 -8.915 1.00 90.38 84 LEU A N 1
ATOM 662 C CA . LEU A 1 84 ? -0.243 -0.675 -9.951 1.00 90.38 84 LEU A CA 1
ATOM 663 C C . LEU A 1 84 ? -1.134 -1.912 -10.117 1.00 90.38 84 LEU A C 1
ATOM 665 O O . LEU A 1 84 ? -2.247 -1.802 -10.639 1.00 90.38 84 LEU A O 1
ATOM 669 N N . ASP A 1 85 ? -0.655 -3.095 -9.737 1.00 87.44 85 ASP A N 1
ATOM 670 C CA . ASP A 1 85 ? -1.447 -4.323 -9.820 1.00 87.44 85 ASP A CA 1
ATOM 671 C C . ASP A 1 85 ? -2.558 -4.328 -8.759 1.00 87.44 85 ASP A C 1
ATOM 673 O O . ASP A 1 85 ? -3.662 -4.786 -9.056 1.00 87.44 85 ASP A O 1
ATOM 677 N N . ILE A 1 86 ? -2.291 -3.771 -7.568 1.00 88.88 86 ILE A N 1
ATOM 678 C CA . ILE A 1 86 ? -3.245 -3.705 -6.445 1.00 88.88 86 ILE A CA 1
ATOM 679 C C . ILE A 1 86 ? -4.528 -2.982 -6.873 1.00 88.88 86 ILE A C 1
ATOM 681 O O . ILE A 1 86 ? -5.621 -3.500 -6.678 1.00 88.88 86 ILE A O 1
ATOM 685 N N . ILE A 1 87 ? -4.404 -1.844 -7.562 1.00 88.31 87 ILE A N 1
ATOM 686 C CA . ILE A 1 87 ? -5.546 -1.051 -8.052 1.00 88.31 87 ILE A CA 1
ATOM 687 C C . ILE A 1 87 ? -6.068 -1.495 -9.429 1.00 88.31 87 ILE A C 1
ATOM 689 O O . ILE A 1 87 ? -6.764 -0.744 -10.117 1.00 88.31 87 ILE A O 1
ATOM 693 N N . ASN A 1 88 ? -5.723 -2.707 -9.875 1.00 86.00 88 ASN A N 1
ATOM 694 C CA . ASN A 1 88 ? -6.179 -3.280 -11.144 1.00 86.00 88 ASN A CA 1
ATOM 695 C C . ASN A 1 88 ? -5.737 -2.492 -12.403 1.00 86.00 88 ASN A C 1
ATOM 697 O O . ASN A 1 88 ? -6.293 -2.682 -13.491 1.00 86.00 88 ASN A O 1
ATOM 701 N N . TRP A 1 89 ? -4.736 -1.610 -12.302 1.00 80.56 89 TRP A N 1
ATOM 702 C CA . TRP A 1 89 ? -4.308 -0.761 -13.421 1.00 80.56 89 TRP A CA 1
ATOM 703 C C . TRP A 1 89 ? -3.563 -1.557 -14.490 1.00 80.56 89 TRP A C 1
ATOM 705 O O . TRP A 1 89 ? -3.818 -1.409 -15.688 1.00 80.56 89 TRP A O 1
ATOM 715 N N . THR A 1 90 ? -2.688 -2.473 -14.072 1.00 68.50 90 THR A N 1
ATOM 716 C CA . THR A 1 90 ? -1.996 -3.360 -15.012 1.00 68.50 90 THR A CA 1
ATOM 717 C C . THR A 1 90 ? -2.970 -4.244 -15.769 1.00 68.50 90 THR A C 1
ATOM 719 O O . THR A 1 90 ? -2.713 -4.530 -16.928 1.00 68.50 90 THR A O 1
ATOM 722 N N . ASN A 1 91 ? -4.099 -4.641 -15.175 1.00 65.19 91 ASN A N 1
ATOM 723 C CA . ASN A 1 91 ? -5.147 -5.360 -15.888 1.00 65.19 91 ASN A CA 1
ATOM 724 C C . ASN A 1 91 ? -5.787 -4.485 -16.968 1.00 65.19 91 ASN A C 1
ATOM 726 O O . ASN A 1 91 ? -5.981 -4.994 -18.059 1.00 65.19 91 ASN A O 1
ATOM 730 N N . ARG A 1 92 ? -6.036 -3.184 -16.759 1.00 66.38 92 ARG A N 1
ATOM 731 C CA . ARG A 1 92 ? -6.518 -2.294 -17.840 1.00 66.38 92 ARG A CA 1
ATOM 732 C C . ARG A 1 92 ? -5.522 -2.201 -19.000 1.00 66.38 92 ARG A C 1
ATOM 734 O O . ARG A 1 92 ? -5.909 -2.396 -20.150 1.00 66.38 92 ARG A O 1
ATOM 741 N N . LEU A 1 93 ? -4.237 -1.991 -18.706 1.00 67.75 93 LEU A N 1
ATOM 742 C CA . LEU A 1 93 ? -3.184 -1.998 -19.730 1.00 67.75 93 LEU A CA 1
ATOM 743 C C . LEU A 1 93 ? -3.056 -3.374 -20.400 1.00 67.75 93 LEU A C 1
ATOM 745 O O . LEU A 1 93 ? -2.890 -3.472 -21.611 1.00 67.75 93 LEU A O 1
ATOM 749 N N . LYS A 1 94 ? -3.185 -4.455 -19.631 1.00 62.19 94 LYS A N 1
ATOM 750 C CA . LYS A 1 94 ? -3.166 -5.824 -20.145 1.00 62.19 94 LYS A CA 1
ATOM 751 C C . LYS A 1 94 ? -4.418 -6.153 -20.938 1.00 62.19 94 LYS A C 1
ATOM 753 O O . LYS A 1 94 ? -4.281 -6.907 -21.871 1.00 62.19 94 LYS A O 1
ATOM 758 N N . TRP A 1 95 ? -5.597 -5.598 -20.671 1.00 59.50 95 TRP A N 1
ATOM 759 C CA . TRP A 1 95 ? -6.773 -5.746 -21.538 1.00 59.50 95 TRP A CA 1
ATOM 760 C C . TRP A 1 95 ? -6.503 -5.134 -22.918 1.00 59.50 95 TRP A C 1
ATOM 762 O O . TRP A 1 95 ? -6.747 -5.791 -23.928 1.00 59.50 95 TRP A O 1
ATOM 772 N N . ILE A 1 96 ? -5.893 -3.944 -22.955 1.00 66.38 96 ILE A N 1
ATOM 773 C CA . ILE A 1 96 ? -5.428 -3.300 -24.195 1.00 66.38 96 ILE A CA 1
ATOM 774 C C . ILE A 1 96 ? -4.396 -4.190 -24.909 1.00 66.38 96 ILE A C 1
ATOM 776 O O . ILE A 1 96 ? -4.537 -4.491 -26.090 1.00 66.38 96 ILE A O 1
ATOM 780 N N . MET A 1 97 ? -3.388 -4.678 -24.182 1.00 60.59 97 MET A N 1
ATOM 781 C CA . MET A 1 97 ? -2.311 -5.503 -24.744 1.00 60.59 97 MET A CA 1
ATOM 782 C C . MET A 1 97 ? -2.734 -6.944 -25.061 1.00 60.59 97 MET A C 1
ATOM 784 O O . MET A 1 97 ? -2.157 -7.562 -25.940 1.00 60.59 97 MET A O 1
ATOM 788 N N . LYS A 1 98 ? -3.728 -7.515 -24.379 1.00 53.62 98 LYS A N 1
ATOM 789 C CA . LYS A 1 98 ? -4.224 -8.889 -24.560 1.00 53.62 98 LYS A CA 1
ATOM 790 C C . LYS A 1 98 ? -5.148 -8.987 -25.765 1.00 53.62 98 LYS A C 1
ATOM 792 O O . LYS A 1 98 ? -5.124 -10.019 -26.425 1.00 53.62 98 LYS A O 1
ATOM 797 N N . GLY A 1 99 ? -5.855 -7.902 -26.099 1.00 58.56 99 GLY A N 1
ATOM 798 C CA . GLY A 1 99 ? -6.457 -7.728 -27.422 1.00 58.56 99 GLY A CA 1
ATOM 799 C C . GLY A 1 99 ? -5.431 -7.795 -28.562 1.00 58.56 99 GLY A C 1
ATOM 800 O O . GLY A 1 99 ? -5.813 -8.078 -29.691 1.00 58.56 99 GLY A O 1
ATOM 801 N N . LEU A 1 100 ? -4.139 -7.599 -28.263 1.00 59.19 100 LEU A N 1
ATOM 802 C CA . LEU A 1 100 ? -3.040 -7.646 -29.232 1.00 59.19 100 LEU A CA 1
ATOM 803 C C . LEU A 1 100 ? -2.139 -8.902 -29.112 1.00 59.19 100 LEU A C 1
ATOM 805 O O . LEU A 1 100 ? -1.675 -9.394 -30.133 1.00 59.19 100 LEU A O 1
ATOM 809 N N . PHE A 1 101 ? -1.877 -9.435 -27.908 1.00 53.50 101 PHE A N 1
ATOM 810 C CA . PHE A 1 101 ? -0.781 -10.398 -27.655 1.00 53.50 101 PHE A CA 1
ATOM 811 C C . PHE A 1 101 ? -1.070 -11.520 -26.625 1.00 53.50 101 PHE A C 1
ATOM 813 O O . PHE A 1 101 ? -0.165 -12.272 -26.273 1.00 53.50 101 PHE A O 1
ATOM 820 N N . GLY A 1 102 ? -2.307 -11.677 -26.132 1.00 50.97 102 GLY A N 1
ATOM 821 C CA . GLY A 1 102 ? -2.761 -12.929 -25.491 1.00 50.97 102 GLY A CA 1
ATOM 822 C C . GLY A 1 102 ? -1.995 -13.478 -24.263 1.00 50.97 102 GLY A C 1
ATOM 823 O O . GLY A 1 102 ? -1.692 -14.667 -24.238 1.00 50.97 102 GLY A O 1
ATOM 824 N N . GLN A 1 103 ? -1.735 -12.690 -23.207 1.00 50.19 103 GLN A N 1
ATOM 825 C CA . GLN A 1 103 ? -1.169 -13.197 -21.931 1.00 50.19 103 GLN A CA 1
ATOM 826 C C . GLN A 1 103 ? -2.076 -12.984 -20.697 1.00 50.19 103 GLN A C 1
ATOM 828 O O . GLN A 1 103 ? -2.955 -12.121 -20.693 1.00 50.19 103 GLN A O 1
ATOM 833 N N . HIS A 1 104 ? -1.861 -13.791 -19.644 1.00 50.91 104 HIS A N 1
ATOM 834 C CA . HIS A 1 104 ? -2.625 -13.829 -18.381 1.00 50.91 104 HIS A CA 1
ATOM 835 C C . HIS A 1 104 ? -1.754 -13.563 -17.132 1.00 50.91 104 HIS A C 1
ATOM 837 O O . HIS A 1 104 ? -0.567 -13.877 -17.111 1.00 50.91 104 HIS A O 1
ATOM 843 N N . ASN A 1 105 ? -2.376 -13.014 -16.078 1.00 54.94 105 ASN A N 1
ATOM 844 C CA . ASN A 1 105 ? -1.759 -12.610 -14.803 1.00 54.94 105 ASN A CA 1
ATOM 845 C C . ASN A 1 105 ? -1.946 -13.598 -13.648 1.00 54.94 105 ASN A C 1
ATOM 847 O O . ASN A 1 105 ? -2.899 -14.367 -13.643 1.00 54.94 105 ASN A O 1
ATOM 851 N N . LYS A 1 106 ? -1.081 -13.466 -12.626 1.00 69.38 106 LYS A N 1
ATOM 852 C CA . LYS A 1 106 ? -1.073 -14.262 -11.383 1.00 69.38 106 LYS A CA 1
ATOM 853 C C . LYS A 1 106 ? -1.881 -13.675 -10.205 1.00 69.38 106 LYS A C 1
ATOM 855 O O . LYS A 1 106 ? -2.300 -14.448 -9.357 1.00 69.38 106 LYS A O 1
ATOM 860 N N . PHE A 1 107 ? -2.123 -12.358 -10.140 1.00 80.69 107 PHE A N 1
ATOM 861 C CA . PHE A 1 107 ? -2.931 -11.713 -9.083 1.00 80.69 107 PHE A CA 1
ATOM 862 C C . PHE A 1 107 ? -4.257 -11.176 -9.643 1.00 80.69 107 PHE A C 1
ATOM 864 O O . PHE A 1 107 ? -4.278 -10.562 -10.714 1.00 80.69 107 PHE A O 1
ATOM 871 N N . ASN A 1 108 ? -5.357 -11.399 -8.918 1.00 86.44 108 ASN A N 1
ATOM 872 C CA . ASN A 1 108 ? -6.695 -10.932 -9.277 1.00 86.44 108 ASN A CA 1
ATOM 873 C C . ASN A 1 108 ? -7.182 -9.886 -8.264 1.00 86.44 108 ASN A C 1
ATOM 875 O O . ASN A 1 108 ? -7.742 -10.233 -7.226 1.00 86.44 108 ASN A O 1
ATOM 879 N N . ALA A 1 109 ? -7.000 -8.608 -8.603 1.00 88.31 109 ALA A N 1
ATOM 880 C CA . ALA A 1 109 ? -7.423 -7.490 -7.762 1.00 88.31 109 ALA A CA 1
ATOM 881 C C . ALA A 1 109 ? -8.935 -7.499 -7.480 1.00 88.31 109 ALA A C 1
ATOM 883 O O . ALA A 1 109 ? -9.349 -7.185 -6.372 1.00 88.31 109 ALA A O 1
ATOM 884 N N . VAL A 1 110 ? -9.765 -7.909 -8.447 1.00 89.38 110 VAL A N 1
ATOM 885 C CA . VAL A 1 110 ? -11.226 -7.956 -8.262 1.00 89.38 110 VAL A CA 1
ATOM 886 C C . VAL A 1 110 ? -11.597 -8.989 -7.202 1.00 89.38 110 VAL A C 1
ATOM 888 O O . VAL A 1 110 ? -12.344 -8.674 -6.285 1.00 89.38 110 VAL A O 1
ATOM 891 N N . ALA A 1 111 ? -11.036 -10.197 -7.290 1.00 90.50 111 ALA A N 1
ATOM 892 C CA . ALA A 1 111 ? -11.266 -11.232 -6.284 1.00 90.50 111 ALA A CA 1
ATOM 893 C C . ALA A 1 111 ? -10.761 -10.802 -4.898 1.00 90.50 111 ALA A C 1
ATOM 895 O O . ALA A 1 111 ? -11.434 -11.053 -3.905 1.00 90.50 111 ALA A O 1
ATOM 896 N N . PHE A 1 112 ? -9.618 -10.111 -4.838 1.00 93.19 112 PHE A N 1
ATOM 897 C CA . PHE A 1 112 ? -9.100 -9.557 -3.589 1.00 93.19 112 PHE A CA 1
ATOM 898 C C . PHE A 1 112 ? -10.071 -8.552 -2.953 1.00 93.19 112 PHE A C 1
ATOM 900 O O . PHE A 1 112 ? -10.386 -8.685 -1.776 1.00 93.19 112 PHE A O 1
ATOM 907 N N . TYR A 1 113 ? -10.599 -7.593 -3.719 1.00 94.19 113 TYR A N 1
ATOM 908 C CA . TYR A 1 113 ? -11.556 -6.624 -3.177 1.00 94.19 113 TYR A CA 1
ATOM 909 C C . TYR A 1 113 ? -12.903 -7.254 -2.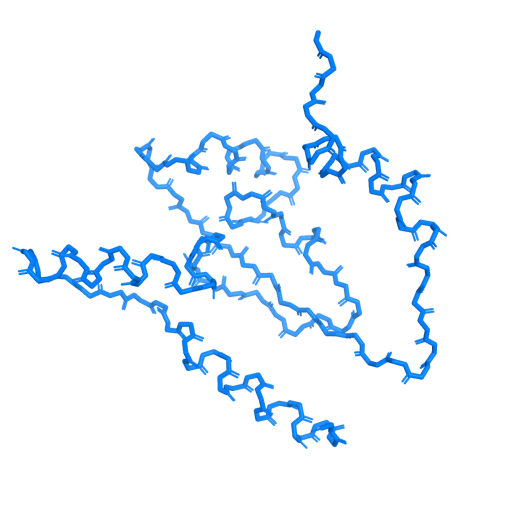803 1.00 94.19 113 TYR A C 1
ATOM 911 O O . TYR A 1 113 ? -13.497 -6.830 -1.819 1.00 94.19 113 TYR A O 1
ATOM 919 N N . LEU A 1 114 ? -13.361 -8.288 -3.519 1.00 95.88 114 LEU A N 1
ATOM 920 C CA . LEU A 1 114 ? -14.542 -9.058 -3.107 1.00 95.88 114 LEU A CA 1
ATOM 921 C C . LEU A 1 114 ? -14.312 -9.776 -1.770 1.00 95.88 114 LEU A C 1
ATOM 923 O O . LEU A 1 114 ? -15.174 -9.722 -0.901 1.00 95.88 114 LEU A O 1
ATOM 927 N N . ALA A 1 115 ? -13.140 -10.389 -1.576 1.00 94.38 115 ALA A N 1
ATOM 928 C CA . ALA A 1 115 ? -12.773 -11.009 -0.303 1.00 94.38 115 ALA A CA 1
ATOM 929 C C . ALA A 1 115 ? -12.620 -9.978 0.829 1.00 94.38 115 ALA A C 1
ATOM 931 O O . ALA A 1 115 ? -12.926 -10.270 1.978 1.00 94.38 115 ALA A O 1
ATOM 932 N N . LEU A 1 116 ? -12.177 -8.756 0.514 1.00 94.62 116 LEU A N 1
ATOM 933 C CA . LEU A 1 116 ? -12.137 -7.659 1.478 1.00 94.62 116 LEU A CA 1
ATOM 934 C C . LEU A 1 116 ? -13.551 -7.245 1.907 1.00 94.62 116 LEU A C 1
ATOM 936 O O . LEU A 1 116 ? -13.769 -7.022 3.092 1.00 94.62 116 LEU A O 1
ATOM 940 N N . SER A 1 117 ? -14.510 -7.177 0.977 1.00 96.00 117 SER A N 1
ATOM 941 C CA . SER A 1 117 ? -15.918 -6.927 1.312 1.00 96.00 117 SER A CA 1
ATOM 942 C C . SER A 1 117 ? -16.510 -8.024 2.198 1.00 96.00 117 SER A C 1
ATOM 944 O O . SER A 1 117 ? -17.216 -7.708 3.147 1.00 96.00 117 SER A O 1
ATOM 946 N N . ASP A 1 118 ? -16.193 -9.287 1.917 1.00 96.62 118 ASP A N 1
ATOM 947 C CA . ASP A 1 118 ? -16.618 -10.427 2.738 1.00 96.62 118 ASP A CA 1
ATOM 948 C C . ASP A 1 118 ? -16.030 -10.349 4.158 1.00 96.62 118 ASP A C 1
ATOM 950 O O . ASP A 1 118 ? -16.757 -10.418 5.142 1.00 96.62 118 ASP A O 1
ATOM 954 N N . MET A 1 119 ? -14.730 -10.052 4.272 1.00 95.56 119 MET A N 1
ATOM 955 C CA . MET A 1 119 ? -14.052 -9.840 5.557 1.00 95.56 119 MET A CA 1
ATOM 956 C C . MET A 1 119 ? -14.675 -8.701 6.373 1.00 95.56 119 MET A C 1
ATOM 958 O O . MET A 1 119 ? -14.839 -8.834 7.581 1.00 95.56 119 MET A O 1
ATOM 962 N N . LEU A 1 120 ? -15.045 -7.586 5.735 1.00 96.00 120 LEU A N 1
ATOM 963 C CA . LEU A 1 120 ? -15.731 -6.492 6.428 1.00 96.00 120 LEU A CA 1
ATOM 964 C C . LEU A 1 120 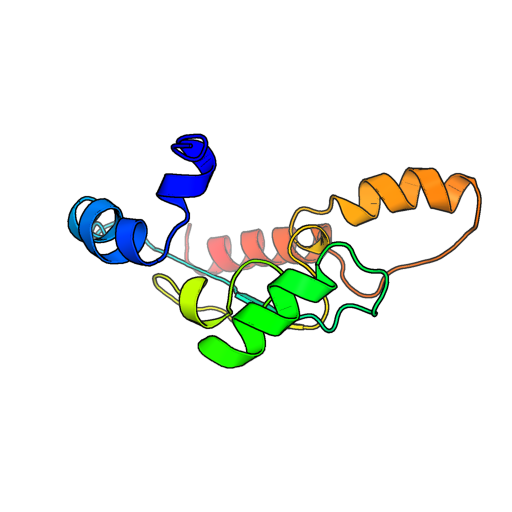? -17.113 -6.925 6.940 1.00 96.00 120 LEU A C 1
ATOM 966 O O . LEU A 1 120 ? -17.451 -6.615 8.081 1.00 96.00 120 LEU A O 1
ATOM 970 N N . ALA A 1 121 ? -17.861 -7.698 6.149 1.00 96.38 121 ALA A N 1
ATOM 971 C CA . ALA A 1 121 ? -19.154 -8.231 6.566 1.00 96.38 121 ALA A CA 1
ATOM 972 C C . ALA A 1 121 ? -19.025 -9.197 7.762 1.00 96.38 121 ALA A C 1
ATOM 974 O O . ALA A 1 121 ? -19.831 -9.134 8.691 1.00 96.38 121 ALA A O 1
ATOM 975 N N . GLU A 1 122 ? -17.992 -10.048 7.789 1.00 94.62 122 GLU A N 1
ATOM 976 C CA . GLU A 1 122 ? -17.673 -10.914 8.939 1.00 94.62 122 GLU A CA 1
ATOM 977 C C . GLU A 1 122 ? -17.321 -10.108 10.202 1.00 94.62 122 GLU A C 1
ATOM 979 O O . GLU A 1 122 ? -17.664 -10.503 11.316 1.00 94.62 122 GLU A O 1
ATOM 984 N N . GLU A 1 123 ? -16.681 -8.949 10.035 1.00 91.81 123 GLU A N 1
ATOM 985 C CA . GLU A 1 123 ? -16.366 -7.992 11.107 1.00 91.81 123 GLU A CA 1
ATOM 986 C C . GLU A 1 123 ? -17.579 -7.143 11.543 1.00 91.81 123 GLU A C 1
ATOM 988 O O . GLU A 1 123 ? -17.453 -6.294 12.441 1.00 91.81 123 GLU A O 1
ATOM 993 N N . GLY A 1 124 ? 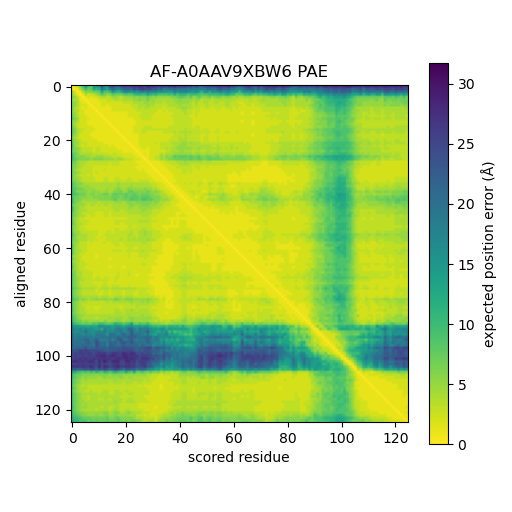-18.745 -7.365 10.925 1.00 94.25 124 GLY A N 1
ATOM 994 C CA . GLY A 1 124 ? -20.002 -6.673 11.203 1.00 94.25 124 GLY A CA 1
ATOM 995 C C . GLY A 1 124 ? -20.064 -5.237 10.675 1.00 94.25 124 GLY A C 1
ATOM 996 O O . GLY A 1 124 ? -20.755 -4.417 11.281 1.00 94.25 124 GLY A O 1
ATOM 997 N N . LEU A 1 125 ? -19.315 -4.928 9.610 1.00 91.12 125 LEU A N 1
ATOM 998 C CA . LEU A 1 125 ? -19.263 -3.620 8.942 1.00 91.12 125 LEU A CA 1
ATOM 999 C C . LEU A 1 125 ? -19.979 -3.606 7.584 1.00 91.12 125 LEU A C 1
ATOM 1001 O O . LEU A 1 125 ? -20.067 -4.669 6.931 1.00 91.12 125 LEU A O 1
#

Radius of gyration: 16.85 Å; Cα contacts (8 Å, |Δi|>4): 141; chains: 1; bounding box: 38×38×48 Å

Solvent-accessible surface area (backbone atoms only — not comparable to full-atom values): 7331 Å² total; per-residue (Å²): 129,86,69,61,66,81,59,50,63,69,33,70,65,40,36,66,75,46,51,49,76,75,56,69,86,56,92,94,57,92,50,70,24,58,27,29,26,40,84,65,52,88,86,39,92,38,27,66,51,29,57,54,42,42,75,77,68,33,60,21,15,26,85,52,30,34,70,79,39,55,43,72,50,65,78,47,69,42,82,59,40,34,65,50,38,63,77,41,47,51,54,57,54,41,53,62,46,32,79,76,68,70,75,87,81,96,75,58,38,67,62,51,53,52,52,49,52,50,53,36,47,76,73,73,96

Sequence (125 aa):
MPYPRAFEQLTTEYMRENFNPQTPDIEDVKYFSYGALTYPGIFSPFHASHRIISRVEGDNDGLVSVKSASHGVYKGTLLGPSHLDIINWTNRLKWIMKGLFGQHNKFNAVAFYLALSDMLAEEGL

Organism: NCBI:txid2528407

Foldseek 3Di:
DPDPPVVVCVDPCNVVPPVDVVDDDDPPDADEFEFEFADDDPPDPLNVQCVVCCVPPNGHLSPAHRVRRDDGHYPYYHYHHHPCVLVVNVVVVVVVCCVPPNDDDDDDNVVVVVVVVVVVVVVVD

pLDDT: mean 88.87, std 13.09, range [50.19, 98.19]

Secondary structure (DSSP, 8-state):
-PPPHHHHTTSHHHIIIIIHHHSPPPTT---EEEEEE----TTSTTHHHHHHHHHHT-SBSSSSBTTTT--SEEEEEEES--HHHHTTHHHHHHHHHHHHH----S--HHHHHHHHHHHHHHTT-

Mean predicted aligned error: 5.85 Å

InterPro domains:
  IPR029058 Alpha/Beta hydrolase fold [G3DSA:3.40.50.1820] (2-125)